Protein AF-A0A2V2PWG3-F1 (afdb_monomer_lite)

Secondary structure (DSSP, 8-state):
-----------HHHHTTS-HHHHHHHHHTT--TT-B-TT--BHHHHHHHTT-HHHHHHHHHTT--TTPPP-

Foldseek 3Di:
DDDDDPDVQQDCQVLLVPALVSNVSNVVSPNQLQDADPQQAGSLNSCVVVVNVSSNVSSVVSPHDPPDDGD

Structure (mmCIF, N/CA/C/O backbone):
data_AF-A0A2V2PWG3-F1
#
_entry.id   AF-A0A2V2PWG3-F1
#
loop_
_atom_site.group_PDB
_atom_site.id
_atom_site.type_symbol
_atom_site.label_atom_id
_atom_site.label_alt_id
_atom_site.label_comp_id
_atom_site.label_asym_id
_atom_site.label_entity_id
_atom_site.label_seq_id
_atom_site.pdbx_PDB_ins_code
_atom_site.Cartn_x
_atom_site.Cartn_y
_atom_site.Cartn_z
_atom_site.occupancy
_atom_site.B_iso_or_equiv
_atom_site.auth_seq_id
_atom_site.auth_comp_id
_atom_site.auth_asym_id
_atom_site.auth_atom_id
_atom_site.pdbx_PDB_model_num
ATOM 1 N N . MET A 1 1 ? 6.763 25.986 6.439 1.00 42.94 1 MET A N 1
ATOM 2 C CA . MET A 1 1 ? 5.392 26.115 6.981 1.00 42.94 1 MET A CA 1
ATOM 3 C C . MET A 1 1 ? 4.423 25.520 5.970 1.00 42.94 1 MET A C 1
ATOM 5 O O . MET A 1 1 ? 3.920 26.244 5.128 1.00 42.94 1 MET A O 1
ATOM 9 N N . THR A 1 2 ? 4.213 24.211 6.061 1.00 36.88 2 THR A N 1
ATOM 10 C CA . THR A 1 2 ? 3.140 23.406 5.445 1.00 36.88 2 THR A CA 1
ATOM 11 C C . THR A 1 2 ? 3.079 22.174 6.357 1.00 36.88 2 THR A C 1
ATOM 13 O O . THR A 1 2 ? 3.951 21.327 6.286 1.00 36.88 2 THR A O 1
ATOM 16 N N . ASN A 1 3 ? 2.440 22.229 7.524 1.00 43.56 3 ASN A N 1
ATOM 17 C CA . ASN A 1 3 ? 1.003 22.091 7.749 1.00 43.56 3 ASN A CA 1
ATOM 18 C C . ASN A 1 3 ? 0.372 20.959 6.926 1.00 43.56 3 ASN A C 1
ATOM 20 O O . ASN A 1 3 ? -0.481 21.221 6.087 1.00 43.56 3 ASN A O 1
ATOM 24 N N . GLU A 1 4 ? 0.771 19.721 7.212 1.00 48.28 4 GLU A N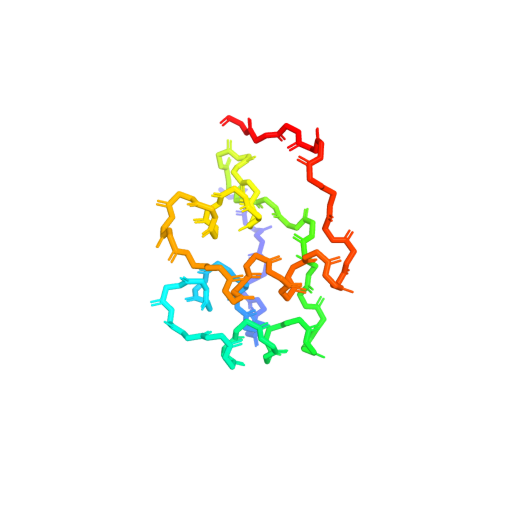 1
ATOM 25 C CA . GLU A 1 4 ? -0.152 18.592 7.128 1.00 48.28 4 GLU A CA 1
ATOM 26 C C . GLU A 1 4 ? -0.362 18.015 8.531 1.00 48.28 4 GLU A C 1
ATOM 28 O O . GLU A 1 4 ? 0.572 17.988 9.340 1.00 48.28 4 GLU A O 1
ATOM 33 N N . PRO A 1 5 ? -1.609 17.671 8.883 1.00 41.75 5 PRO A N 1
ATOM 34 C CA . PRO A 1 5 ? -1.932 17.192 10.209 1.00 41.75 5 PRO A CA 1
ATOM 35 C C . PRO A 1 5 ? -1.230 15.851 10.404 1.00 41.75 5 PRO A C 1
ATOM 37 O O . PRO A 1 5 ? -1.456 14.921 9.636 1.00 41.75 5 PRO A O 1
ATOM 40 N N . ILE A 1 6 ? -0.426 15.748 11.462 1.00 45.34 6 ILE A N 1
ATOM 41 C CA . ILE A 1 6 ? -0.124 14.473 12.117 1.00 45.34 6 ILE A CA 1
ATOM 42 C C . ILE A 1 6 ? -1.473 13.939 12.591 1.00 45.34 6 ILE A C 1
ATOM 44 O O . ILE A 1 6 ? -1.950 14.235 13.684 1.00 45.34 6 ILE A O 1
ATOM 48 N N . ARG A 1 7 ? 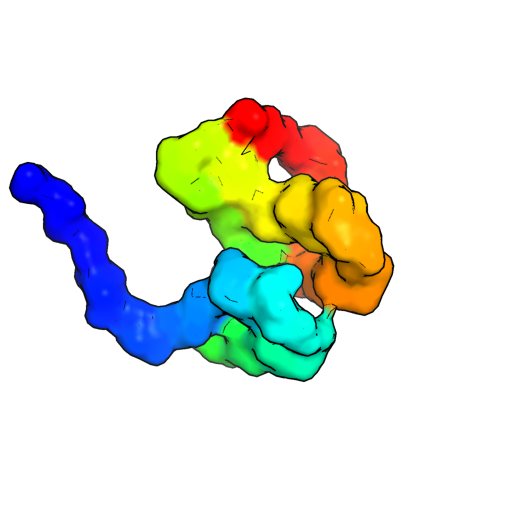-2.186 13.282 11.687 1.00 46.78 7 ARG A N 1
ATOM 49 C CA . ARG A 1 7 ? -3.295 12.434 12.051 1.00 46.78 7 ARG A CA 1
ATOM 50 C C . ARG A 1 7 ? -2.609 11.163 12.512 1.00 46.78 7 ARG A C 1
ATOM 52 O O . ARG A 1 7 ? -1.820 10.602 11.760 1.00 46.78 7 ARG A O 1
ATOM 59 N N . ASP A 1 8 ? -2.879 10.738 13.738 1.00 46.59 8 ASP A N 1
ATOM 60 C CA . ASP A 1 8 ? -2.560 9.399 14.258 1.00 46.59 8 ASP A CA 1
ATOM 61 C C . ASP A 1 8 ? -3.316 8.298 13.466 1.00 46.59 8 ASP A C 1
ATOM 63 O O . ASP A 1 8 ? -3.895 7.365 14.019 1.00 46.59 8 ASP A O 1
ATOM 67 N N . GLU A 1 9 ? -3.401 8.438 12.146 1.00 53.59 9 GLU A N 1
ATOM 68 C CA . GLU A 1 9 ? -3.903 7.441 11.226 1.00 53.59 9 GLU A CA 1
ATOM 69 C C . GLU A 1 9 ? -2.695 6.564 10.886 1.00 53.59 9 GLU A C 1
ATOM 71 O O . GLU A 1 9 ? -1.670 7.094 10.454 1.00 53.59 9 GLU A O 1
ATOM 76 N N . PRO A 1 10 ? -2.760 5.243 11.125 1.00 61.75 10 PRO A N 1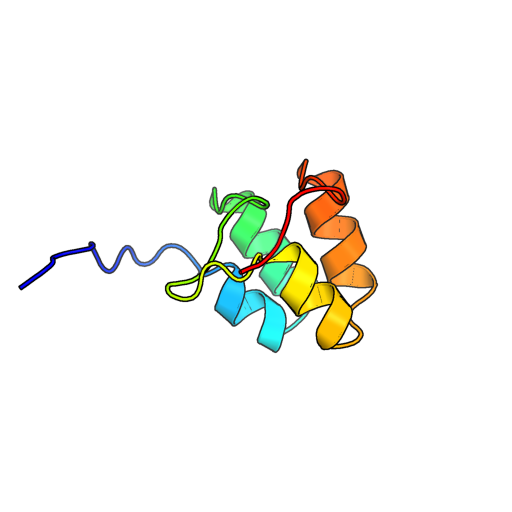
ATOM 77 C CA . PRO A 1 10 ? -1.629 4.358 10.879 1.00 61.75 10 PRO A CA 1
ATOM 78 C C . PRO A 1 10 ? -1.146 4.531 9.436 1.00 61.75 10 PRO A C 1
ATOM 80 O O . PRO A 1 10 ? -1.889 4.268 8.485 1.00 61.75 10 PRO A O 1
ATOM 83 N N . SER A 1 11 ? 0.088 5.018 9.292 1.00 82.31 11 SER A N 1
ATOM 84 C CA . SER A 1 11 ? 0.702 5.293 8.000 1.00 82.31 11 SER A CA 1
ATOM 85 C C . SER A 1 11 ? 0.814 3.993 7.215 1.00 82.31 11 SER A C 1
ATOM 87 O O . SER A 1 11 ? 1.422 3.021 7.668 1.00 82.31 11 SER A O 1
ATOM 89 N N . LEU A 1 12 ? 0.234 3.972 6.014 1.00 86.06 12 LEU A N 1
ATOM 90 C CA . LEU A 1 12 ? 0.362 2.829 5.111 1.00 86.06 12 LEU A CA 1
ATOM 91 C C . LEU A 1 12 ? 1.832 2.547 4.773 1.00 86.06 12 LEU A C 1
ATOM 93 O O . LEU A 1 12 ? 2.193 1.395 4.567 1.00 86.06 12 LEU A O 1
ATOM 97 N N . PHE A 1 13 ? 2.671 3.584 4.750 1.00 87.69 13 PHE A N 1
ATOM 98 C CA . PHE A 1 13 ? 4.096 3.465 4.466 1.00 87.69 13 PHE A CA 1
ATOM 99 C C . PHE A 1 13 ? 4.856 2.809 5.618 1.00 87.69 13 PHE A C 1
ATOM 101 O O . PHE A 1 13 ? 5.631 1.896 5.366 1.00 87.69 13 PHE A O 1
ATOM 108 N N . ASP A 1 14 ? 4.577 3.176 6.870 1.00 88.75 14 ASP A N 1
ATOM 109 C CA . ASP A 1 14 ? 5.203 2.523 8.032 1.00 88.75 14 ASP A CA 1
ATOM 110 C C . ASP A 1 14 ? 4.806 1.043 8.101 1.00 88.75 14 ASP A C 1
ATOM 112 O O . ASP A 1 14 ? 5.649 0.164 8.279 1.00 88.75 14 ASP A O 1
ATOM 116 N N . ALA A 1 15 ? 3.534 0.750 7.817 1.00 91.12 15 ALA A N 1
ATOM 117 C CA . ALA A 1 15 ? 3.026 -0.612 7.739 1.00 91.12 15 ALA A CA 1
ATOM 118 C C . ALA A 1 15 ? 3.746 -1.475 6.681 1.00 91.12 15 ALA A C 1
ATOM 120 O O . ALA A 1 15 ? 3.901 -2.682 6.878 1.00 91.12 15 ALA A O 1
ATOM 121 N N . LEU A 1 16 ? 4.231 -0.878 5.584 1.00 90.44 16 LEU A N 1
ATOM 122 C CA . LEU A 1 16 ? 5.032 -1.577 4.570 1.00 90.44 16 LEU A CA 1
ATOM 123 C C . LEU A 1 16 ? 6.432 -1.965 5.056 1.00 90.44 16 LEU A C 1
ATOM 125 O O . LEU A 1 16 ? 7.056 -2.829 4.440 1.00 90.44 16 LEU A O 1
ATOM 129 N N . TYR A 1 17 ? 6.924 -1.395 6.155 1.00 88.38 17 TYR A N 1
ATOM 130 C CA . TYR A 1 17 ? 8.175 -1.812 6.797 1.00 88.38 17 TYR A CA 1
ATOM 131 C C . TYR A 1 17 ? 7.960 -2.830 7.924 1.00 88.38 17 TYR A C 1
ATOM 133 O O . TYR A 1 17 ? 8.910 -3.491 8.337 1.00 88.38 17 TYR A O 1
ATOM 141 N N . GLU A 1 18 ? 6.718 -3.018 8.373 1.00 89.69 18 GLU A N 1
ATOM 142 C CA . GLU A 1 18 ? 6.341 -3.977 9.413 1.00 89.69 18 GLU A CA 1
ATOM 143 C C . GLU A 1 18 ? 5.946 -5.340 8.810 1.00 89.69 18 GLU A C 1
ATOM 145 O O . GLU A 1 18 ? 6.781 -6.075 8.281 1.00 89.69 18 GLU A O 1
ATOM 150 N N . ASP A 1 19 ? 4.662 -5.691 8.828 1.00 91.88 19 ASP A N 1
ATOM 151 C CA . ASP A 1 19 ? 4.094 -6.975 8.422 1.00 91.88 19 ASP A CA 1
ATOM 152 C C . ASP A 1 19 ? 2.810 -6.767 7.591 1.00 91.88 19 ASP A C 1
ATOM 154 O O . ASP A 1 19 ? 2.278 -5.662 7.475 1.00 91.88 19 ASP A O 1
ATOM 158 N N . ASP A 1 20 ? 2.314 -7.832 6.964 1.00 93.12 20 ASP A N 1
ATOM 159 C CA . ASP A 1 20 ? 1.093 -7.752 6.156 1.00 93.12 20 ASP A CA 1
ATOM 160 C C . ASP A 1 20 ? -0.14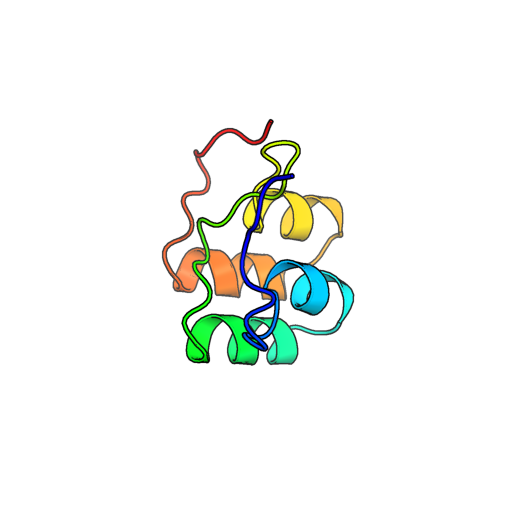8 -7.407 7.005 1.00 93.12 20 ASP A C 1
ATOM 162 O O . ASP A 1 20 ? -1.071 -6.755 6.512 1.00 93.12 20 ASP A O 1
ATOM 166 N N . ASP A 1 21 ? -0.171 -7.769 8.292 1.00 93.75 21 ASP A N 1
ATOM 167 C CA . ASP A 1 21 ? -1.271 -7.413 9.191 1.00 93.75 21 ASP A CA 1
ATOM 168 C C . ASP A 1 21 ? -1.284 -5.907 9.482 1.00 93.75 21 ASP A C 1
ATOM 170 O O . ASP A 1 21 ? -2.361 -5.318 9.603 1.00 93.75 21 ASP A O 1
ATOM 174 N N . ALA A 1 22 ? -0.122 -5.255 9.560 1.00 92.00 22 ALA A N 1
ATOM 175 C CA . ALA A 1 22 ? 0.002 -3.806 9.668 1.00 92.00 22 ALA A CA 1
ATOM 176 C C . ALA A 1 22 ? -0.604 -3.123 8.441 1.00 92.00 22 ALA A C 1
ATOM 178 O O . ALA A 1 22 ? -1.392 -2.186 8.589 1.00 92.00 22 ALA A O 1
ATOM 179 N N . VAL A 1 23 ? -0.333 -3.648 7.240 1.00 92.38 23 VAL A N 1
ATOM 180 C CA . VAL A 1 23 ? -0.918 -3.141 5.988 1.00 92.38 23 VAL A CA 1
ATOM 181 C C . VAL A 1 23 ? -2.440 -3.293 6.016 1.00 92.38 23 VAL A C 1
ATOM 183 O O . VAL A 1 23 ? -3.165 -2.344 5.717 1.00 92.38 23 VAL A O 1
ATOM 186 N N . VAL A 1 24 ? -2.958 -4.443 6.465 1.00 93.19 24 VAL A N 1
ATOM 187 C CA . VAL A 1 24 ? -4.407 -4.645 6.650 1.00 93.19 24 VAL A CA 1
ATOM 188 C C . VAL A 1 24 ? -4.992 -3.649 7.651 1.00 93.19 24 VAL A C 1
ATOM 190 O O . VAL A 1 24 ? -6.067 -3.097 7.400 1.00 93.19 24 VAL A O 1
ATOM 193 N N . ARG A 1 25 ? -4.325 -3.412 8.788 1.00 92.19 25 ARG A N 1
ATOM 194 C CA . ARG A 1 25 ? -4.774 -2.445 9.803 1.00 92.19 25 ARG A CA 1
ATOM 195 C C . ARG A 1 25 ? -4.830 -1.032 9.227 1.00 92.19 25 ARG A C 1
ATOM 197 O O . ARG A 1 25 ? -5.844 -0.366 9.421 1.00 92.19 25 ARG A O 1
ATOM 204 N N . ALA A 1 26 ? -3.807 -0.613 8.483 1.00 91.31 26 ALA A N 1
ATOM 205 C CA . ALA A 1 26 ? -3.755 0.702 7.851 1.00 91.31 26 ALA A CA 1
ATOM 206 C C . ALA A 1 26 ? -4.886 0.885 6.828 1.00 91.31 26 ALA A C 1
ATOM 208 O O . ALA A 1 26 ? -5.656 1.843 6.907 1.00 91.31 26 ALA A O 1
ATOM 209 N N . LEU A 1 27 ? -5.070 -0.085 5.928 1.00 90.62 27 LEU A N 1
ATOM 210 C CA . LEU A 1 27 ? -6.147 -0.058 4.934 1.00 90.62 27 LEU A CA 1
ATOM 211 C C . LEU A 1 27 ? -7.536 -0.031 5.594 1.00 90.62 27 LEU A C 1
ATOM 213 O O . LEU A 1 27 ? -8.413 0.724 5.177 1.00 90.62 27 LEU A O 1
ATOM 217 N N . ARG A 1 28 ? -7.741 -0.801 6.672 1.00 89.38 28 ARG A N 1
ATOM 218 C CA . ARG A 1 28 ? -8.998 -0.796 7.445 1.00 89.38 28 ARG A CA 1
ATOM 219 C C . ARG A 1 28 ? -9.230 0.496 8.221 1.00 89.38 28 ARG A C 1
ATOM 221 O O . ARG A 1 28 ? -10.383 0.864 8.426 1.00 89.38 28 ARG A O 1
ATOM 228 N N . ALA A 1 29 ? -8.166 1.172 8.643 1.00 89.44 29 ALA A N 1
ATOM 229 C CA . ALA A 1 29 ? -8.241 2.478 9.288 1.00 89.44 29 ALA A CA 1
ATOM 230 C C . ALA A 1 29 ? -8.577 3.613 8.301 1.00 89.44 29 ALA A C 1
ATOM 232 O O . ALA A 1 29 ? -8.810 4.739 8.729 1.00 89.44 29 ALA A O 1
ATOM 233 N N . GLY A 1 30 ? -8.649 3.320 6.996 1.00 87.25 30 GLY A N 1
ATOM 234 C CA . GLY A 1 30 ? -8.998 4.284 5.954 1.00 87.25 30 GLY A CA 1
ATOM 235 C C . GLY A 1 30 ? -7.801 4.818 5.172 1.00 87.25 30 GLY A C 1
ATOM 236 O O . GLY A 1 30 ? -7.975 5.738 4.368 1.00 87.25 30 GLY A O 1
ATOM 237 N N . ALA A 1 31 ? -6.605 4.250 5.363 1.00 89.19 31 ALA A N 1
ATOM 238 C CA . ALA A 1 31 ? -5.474 4.573 4.508 1.00 89.19 31 ALA A CA 1
ATOM 239 C C . ALA A 1 31 ? -5.787 4.182 3.057 1.00 89.19 31 ALA A C 1
ATOM 241 O O . ALA A 1 31 ? -6.337 3.113 2.779 1.00 89.19 31 ALA A O 1
ATOM 242 N N . ARG A 1 32 ? -5.445 5.062 2.114 1.00 89.44 32 ARG A N 1
ATOM 243 C CA . ARG A 1 32 ? -5.670 4.810 0.690 1.00 89.44 32 ARG A CA 1
ATOM 244 C C . ARG A 1 32 ? -4.536 3.953 0.142 1.00 89.44 32 ARG A C 1
ATOM 246 O O . ARG A 1 32 ? -3.380 4.338 0.245 1.00 89.44 32 ARG A O 1
ATOM 253 N N . ALA A 1 33 ? -4.874 2.836 -0.499 1.00 89.44 33 ALA A N 1
ATOM 254 C CA . ALA A 1 33 ? -3.894 1.999 -1.201 1.00 89.44 33 ALA A CA 1
ATOM 255 C C . ALA A 1 33 ? -3.161 2.765 -2.324 1.00 89.44 33 ALA A C 1
ATOM 257 O O . ALA A 1 33 ? -2.018 2.468 -2.645 1.00 89.44 33 ALA A O 1
ATOM 258 N N . GLU A 1 34 ? -3.822 3.799 -2.848 1.00 89.19 34 GLU A N 1
ATOM 259 C CA . GLU A 1 34 ? -3.353 4.730 -3.879 1.00 89.19 34 GLU A CA 1
ATOM 260 C C . GLU A 1 34 ? -2.524 5.913 -3.344 1.00 89.19 34 GLU A C 1
ATOM 262 O O . GLU A 1 34 ? -2.288 6.885 -4.072 1.00 89.19 34 GLU A O 1
ATOM 267 N N . SER A 1 35 ? -2.137 5.889 -2.066 1.00 86.81 35 SER A N 1
ATOM 268 C CA . SER A 1 35 ? -1.279 6.921 -1.483 1.00 86.81 35 SER A CA 1
ATOM 269 C C . SER A 1 35 ? 0.126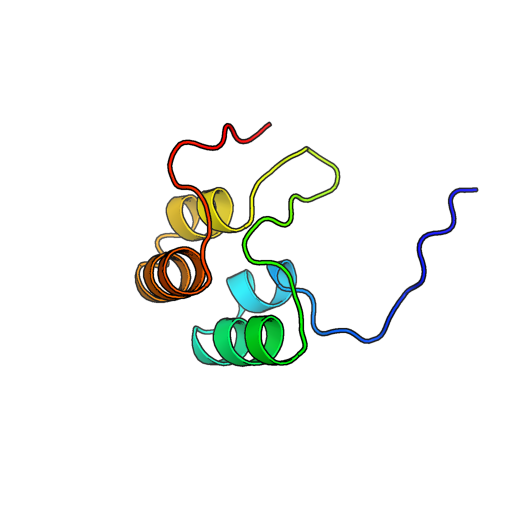 6.885 -2.088 1.00 86.81 35 SER A C 1
ATOM 271 O O . SER A 1 35 ? 0.686 5.817 -2.351 1.00 86.81 35 SER A O 1
ATOM 273 N N . SER A 1 36 ? 0.697 8.074 -2.260 1.00 86.94 36 SER A N 1
ATOM 274 C CA . SER A 1 36 ? 2.101 8.291 -2.604 1.00 86.94 36 SER A CA 1
ATOM 275 C C . SER A 1 36 ? 2.796 9.083 -1.496 1.00 86.94 36 SER A C 1
ATOM 277 O O . SER A 1 36 ? 2.129 9.850 -0.799 1.00 86.94 36 SER A O 1
ATOM 279 N N . ASP A 1 37 ? 4.102 8.891 -1.329 1.00 83.81 37 ASP A N 1
ATOM 280 C CA . ASP A 1 37 ? 4.917 9.700 -0.418 1.00 83.81 37 ASP A CA 1
ATOM 281 C C . ASP A 1 37 ? 5.258 11.081 -1.020 1.00 83.81 37 ASP A C 1
ATOM 283 O O . ASP A 1 37 ? 4.756 11.458 -2.086 1.00 83.81 37 ASP A O 1
ATOM 287 N N . GLU A 1 38 ? 6.097 11.853 -0.321 1.00 83.00 38 GLU A N 1
ATOM 288 C CA . GLU A 1 38 ? 6.532 13.194 -0.741 1.00 83.00 38 GLU A CA 1
ATOM 289 C C . GLU A 1 38 ? 7.337 13.194 -2.054 1.00 83.00 38 GLU A C 1
ATOM 291 O O . GLU A 1 38 ? 7.371 14.211 -2.749 1.00 83.00 38 GLU A O 1
ATOM 296 N N . GLU A 1 39 ? 7.953 12.065 -2.417 1.00 82.75 39 GLU A N 1
ATOM 297 C CA . GLU A 1 39 ? 8.709 11.888 -3.663 1.00 82.75 39 GLU A CA 1
ATOM 298 C C . GLU A 1 39 ? 7.813 11.402 -4.818 1.00 82.75 39 GLU A C 1
ATOM 300 O O . GLU A 1 39 ? 8.246 11.342 -5.967 1.00 82.75 39 GLU A O 1
ATOM 305 N N . GLY A 1 40 ? 6.534 11.114 -4.546 1.00 87.19 40 GLY A N 1
ATOM 306 C CA . GLY A 1 40 ? 5.601 10.547 -5.520 1.00 87.19 40 GLY A CA 1
ATOM 307 C C . GLY A 1 40 ? 5.676 9.023 -5.609 1.00 87.19 40 GLY A C 1
ATOM 308 O O . GLY A 1 40 ? 5.081 8.430 -6.514 1.00 87.19 40 GLY A O 1
ATOM 309 N N . THR A 1 41 ? 6.361 8.373 -4.668 1.00 89.38 41 THR A N 1
ATOM 310 C CA . THR A 1 41 ? 6.492 6.923 -4.626 1.00 89.38 41 THR A CA 1
ATOM 311 C C . THR A 1 41 ? 5.197 6.285 -4.153 1.00 89.38 41 THR A C 1
ATOM 313 O O . THR A 1 41 ? 4.711 6.589 -3.063 1.00 89.38 41 THR A O 1
ATOM 316 N N . THR A 1 42 ? 4.612 5.384 -4.944 1.00 92.62 42 THR A N 1
ATOM 317 C CA . THR A 1 42 ? 3.358 4.721 -4.555 1.00 92.62 42 THR A CA 1
ATOM 318 C C . THR A 1 42 ? 3.596 3.622 -3.519 1.00 92.62 42 THR A C 1
ATOM 320 O O . THR A 1 42 ? 4.621 2.935 -3.528 1.00 92.62 42 THR A O 1
ATOM 323 N N . ALA A 1 43 ? 2.607 3.389 -2.652 1.00 91.94 43 ALA A N 1
ATOM 324 C CA . ALA A 1 43 ? 2.643 2.272 -1.705 1.00 91.94 43 ALA A CA 1
ATOM 325 C C . ALA A 1 43 ? 2.844 0.915 -2.414 1.00 91.94 43 ALA A C 1
ATOM 327 O O . ALA A 1 43 ? 3.561 0.043 -1.921 1.00 91.94 43 ALA A O 1
ATOM 328 N N . LEU A 1 44 ? 2.245 0.747 -3.600 1.00 93.12 44 LEU A N 1
ATOM 329 C CA . LEU A 1 44 ? 2.378 -0.466 -4.405 1.00 93.12 44 LEU A CA 1
ATOM 330 C C . LEU A 1 44 ? 3.800 -0.654 -4.945 1.00 93.12 44 LEU A C 1
ATOM 332 O O . LEU A 1 44 ? 4.318 -1.771 -4.913 1.00 93.12 44 LEU A O 1
ATOM 336 N N . TYR A 1 45 ? 4.447 0.428 -5.383 1.00 93.12 45 TYR A N 1
ATOM 337 C CA . TYR A 1 45 ? 5.841 0.390 -5.813 1.00 93.12 45 TYR A CA 1
ATOM 338 C C . TYR A 1 45 ? 6.772 -0.010 -4.664 1.00 93.12 45 TYR A C 1
ATOM 340 O O . TYR A 1 45 ? 7.576 -0.927 -4.825 1.00 93.12 45 TYR A O 1
ATOM 348 N N . LEU A 1 46 ? 6.625 0.599 -3.482 1.00 91.69 46 LEU A N 1
ATOM 349 C CA . LEU A 1 46 ? 7.436 0.235 -2.314 1.00 91.69 46 LEU A CA 1
ATOM 350 C C . LEU A 1 46 ? 7.248 -1.232 -1.924 1.00 91.69 46 LEU A C 1
ATOM 352 O O . LEU A 1 46 ? 8.230 -1.944 -1.720 1.00 91.69 46 LEU A O 1
ATOM 356 N N . ALA A 1 47 ? 6.005 -1.716 -1.884 1.00 93.31 47 ALA A N 1
ATOM 357 C CA . ALA A 1 47 ? 5.726 -3.122 -1.603 1.00 93.31 47 ALA A CA 1
ATOM 358 C C . ALA A 1 47 ? 6.436 -4.068 -2.593 1.00 93.31 47 ALA A C 1
ATOM 360 O O . ALA A 1 47 ? 6.928 -5.125 -2.192 1.00 93.31 47 ALA A O 1
ATOM 361 N N . ALA A 1 48 ? 6.516 -3.683 -3.871 1.00 93.00 48 ALA A N 1
ATOM 362 C CA . ALA A 1 48 ? 7.205 -4.454 -4.900 1.00 93.00 48 ALA A CA 1
ATOM 363 C C . ALA A 1 48 ? 8.736 -4.415 -4.742 1.00 93.00 48 ALA A C 1
ATOM 365 O O . ALA A 1 48 ? 9.380 -5.461 -4.801 1.00 93.00 48 ALA A O 1
ATOM 366 N N . VAL A 1 49 ? 9.322 -3.237 -4.499 1.00 92.69 49 VAL A N 1
ATOM 367 C CA . VAL A 1 49 ? 10.779 -3.066 -4.332 1.00 92.69 49 VAL A CA 1
ATOM 368 C C . VAL A 1 49 ? 11.299 -3.767 -3.076 1.00 92.69 49 VAL A C 1
ATOM 370 O O . VAL A 1 49 ? 12.411 -4.294 -3.080 1.00 92.69 49 VAL A O 1
ATOM 373 N N . HIS A 1 50 ? 10.492 -3.822 -2.018 1.00 91.12 50 HIS A N 1
ATOM 374 C CA . HIS A 1 50 ? 10.842 -4.488 -0.764 1.00 91.12 50 HIS A CA 1
ATOM 375 C C . HIS A 1 50 ? 10.557 -6.002 -0.747 1.00 91.12 50 HIS A C 1
ATOM 377 O O . HIS A 1 50 ? 10.657 -6.611 0.315 1.00 91.12 50 HIS A O 1
ATOM 383 N N . ASP A 1 51 ? 10.212 -6.615 -1.889 1.00 93.94 51 ASP A N 1
ATOM 384 C CA . ASP A 1 51 ? 9.878 -8.045 -2.012 1.00 93.94 51 ASP A CA 1
ATOM 385 C C . ASP A 1 51 ? 8.784 -8.493 -1.022 1.00 93.94 51 ASP A C 1
ATOM 387 O O . ASP A 1 51 ? 8.899 -9.496 -0.315 1.00 93.94 51 ASP A O 1
ATOM 391 N N . ARG A 1 52 ? 7.694 -7.713 -0.945 1.00 94.50 52 ARG A N 1
ATOM 392 C CA . ARG A 1 52 ? 6.553 -7.966 -0.050 1.00 94.50 52 ARG A CA 1
ATOM 393 C C . ARG A 1 52 ? 5.319 -8.429 -0.827 1.00 94.50 52 ARG A C 1
ATOM 395 O O . ARG A 1 52 ? 4.354 -7.673 -0.973 1.00 94.50 52 ARG A O 1
ATOM 402 N N . PRO A 1 53 ? 5.279 -9.683 -1.311 1.00 94.50 53 PRO A N 1
ATOM 403 C CA . PRO A 1 53 ? 4.178 -10.166 -2.143 1.00 94.50 53 PRO A CA 1
ATOM 404 C C . PRO A 1 53 ? 2.821 -10.158 -1.424 1.00 94.50 53 PRO A C 1
ATOM 406 O O . PRO A 1 53 ? 1.785 -10.020 -2.076 1.00 94.50 53 PRO A O 1
ATOM 409 N N . GLY A 1 54 ? 2.802 -10.295 -0.094 1.00 95.00 54 GLY A N 1
ATOM 410 C CA . GLY A 1 54 ? 1.582 -10.182 0.704 1.00 95.00 54 GLY A CA 1
ATOM 411 C C . GLY A 1 54 ? 1.017 -8.763 0.691 1.00 95.00 54 GLY A C 1
ATOM 412 O O . GLY A 1 54 ? -0.119 -8.566 0.260 1.00 95.00 54 GLY A O 1
ATOM 413 N N . ALA A 1 55 ? 1.835 -7.767 1.033 1.00 94.88 55 ALA A N 1
ATOM 414 C CA . ALA A 1 55 ? 1.483 -6.354 0.909 1.00 94.88 55 ALA A CA 1
ATOM 415 C C . ALA A 1 55 ? 1.030 -5.968 -0.512 1.00 94.88 55 ALA A C 1
ATOM 417 O O . ALA A 1 55 ? -0.003 -5.319 -0.657 1.00 94.88 55 ALA A O 1
ATOM 418 N N . VAL A 1 56 ? 1.718 -6.434 -1.565 1.00 95.31 56 VAL A N 1
ATOM 419 C CA . VAL A 1 56 ? 1.299 -6.208 -2.964 1.00 95.31 56 VAL A CA 1
ATOM 420 C C . VAL A 1 56 ? -0.124 -6.718 -3.199 1.00 95.31 56 VAL A C 1
ATOM 422 O O . VAL A 1 56 ? -0.973 -5.994 -3.716 1.00 95.31 56 VAL A O 1
ATOM 425 N N . ARG A 1 57 ? -0.426 -7.951 -2.777 1.00 95.56 57 ARG A N 1
ATOM 426 C CA . ARG A 1 57 ? -1.775 -8.523 -2.915 1.00 95.56 57 ARG A CA 1
ATOM 427 C C . ARG A 1 57 ? -2.823 -7.729 -2.144 1.00 95.56 57 ARG A C 1
ATOM 429 O O . ARG A 1 57 ? -3.928 -7.557 -2.651 1.00 95.56 57 ARG A O 1
ATOM 436 N N . LEU A 1 58 ? -2.492 -7.262 -0.943 1.00 95.06 58 LEU A N 1
ATOM 437 C CA . LEU A 1 58 ? -3.398 -6.470 -0.112 1.00 95.06 58 LEU A CA 1
ATOM 438 C C . LEU A 1 58 ? -3.708 -5.112 -0.740 1.00 95.06 58 LEU A C 1
ATOM 440 O O . LEU A 1 58 ? -4.872 -4.721 -0.787 1.00 95.06 58 LEU A O 1
ATOM 444 N N . LEU A 1 59 ? -2.692 -4.426 -1.261 1.00 94.12 59 LEU A N 1
ATOM 445 C CA . LEU A 1 59 ? -2.848 -3.140 -1.934 1.00 94.12 59 LEU A CA 1
ATOM 446 C C . LEU A 1 59 ? -3.693 -3.277 -3.204 1.00 94.12 59 LEU A C 1
ATOM 448 O O . LEU A 1 59 ? -4.653 -2.530 -3.378 1.00 94.12 59 LEU A O 1
ATOM 452 N N . LEU A 1 60 ? -3.418 -4.284 -4.038 1.00 94.44 60 LEU A N 1
ATOM 453 C CA . LEU A 1 60 ? -4.223 -4.573 -5.232 1.00 94.44 60 LEU A CA 1
ATOM 454 C C . LEU A 1 60 ? -5.674 -4.921 -4.873 1.00 94.44 60 LEU A C 1
ATOM 456 O O . LEU A 1 60 ? -6.609 -4.429 -5.500 1.00 94.44 60 LEU A O 1
ATOM 460 N N . ALA A 1 61 ? -5.887 -5.731 -3.831 1.00 94.31 61 ALA A N 1
ATOM 461 C CA . ALA A 1 61 ? -7.228 -6.061 -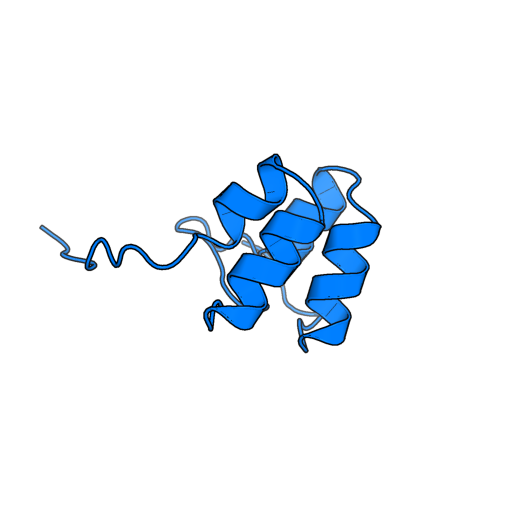3.349 1.00 94.31 61 ALA A CA 1
ATOM 462 C C . ALA A 1 61 ? -7.974 -4.838 -2.788 1.00 94.31 61 ALA A C 1
ATOM 464 O O . ALA A 1 61 ? -9.201 -4.781 -2.859 1.00 94.31 61 ALA A O 1
ATOM 465 N N . ALA A 1 62 ? -7.243 -3.858 -2.257 1.00 92.31 62 ALA A N 1
ATOM 466 C CA . ALA A 1 62 ? -7.776 -2.576 -1.811 1.00 92.31 62 ALA A CA 1
ATOM 467 C C . ALA A 1 62 ? -7.988 -1.563 -2.954 1.00 92.31 62 ALA A C 1
ATOM 469 O O . ALA A 1 62 ? -8.432 -0.445 -2.694 1.00 92.31 62 ALA A O 1
ATOM 470 N N . GLY A 1 63 ? -7.722 -1.956 -4.205 1.00 92.44 63 GLY A N 1
ATOM 471 C CA . GLY A 1 63 ? -7.951 -1.138 -5.393 1.00 92.44 63 GLY A CA 1
ATOM 472 C C . GLY A 1 63 ? -6.762 -0.279 -5.811 1.00 92.44 63 GLY A C 1
ATOM 473 O O . GLY A 1 63 ? -6.978 0.712 -6.503 1.00 92.44 63 GLY A O 1
ATOM 474 N N . ALA A 1 64 ? -5.540 -0.629 -5.393 1.00 93.06 64 ALA A N 1
ATOM 475 C CA . ALA A 1 64 ? -4.348 0.000 -5.945 1.00 93.06 64 ALA A CA 1
ATOM 476 C C . ALA A 1 64 ? -4.217 -0.298 -7.447 1.00 93.06 64 ALA A C 1
ATOM 478 O O . ALA A 1 64 ? -4.431 -1.437 -7.874 1.00 93.06 64 ALA A O 1
ATOM 479 N N . ASP A 1 65 ? -3.847 0.709 -8.228 1.00 92.94 65 ASP A N 1
ATOM 480 C CA . ASP A 1 65 ? -3.642 0.620 -9.666 1.00 92.94 65 ASP A CA 1
ATOM 481 C C . ASP A 1 65 ? -2.194 0.181 -9.967 1.00 92.94 65 ASP A C 1
ATOM 483 O O . ASP A 1 65 ? -1.252 0.930 -9.687 1.00 92.94 65 ASP A O 1
ATOM 487 N N . PRO A 1 66 ? -1.981 -1.024 -10.533 1.00 91.38 66 PRO A N 1
ATOM 488 C CA . PRO A 1 66 ? -0.649 -1.492 -10.911 1.00 91.38 66 PRO A CA 1
ATOM 489 C C . PRO A 1 66 ? -0.015 -0.705 -12.061 1.00 91.38 66 PRO A C 1
ATOM 491 O O . PRO A 1 66 ? 1.207 -0.741 -12.193 1.00 91.38 66 PRO A O 1
ATOM 494 N N . ASP A 1 67 ? -0.809 -0.006 -12.876 1.00 91.50 67 ASP A N 1
ATOM 495 C CA . ASP A 1 67 ? -0.317 0.779 -14.012 1.00 91.50 67 ASP A CA 1
ATOM 496 C C . ASP A 1 67 ? 0.019 2.225 -13.613 1.00 91.50 67 ASP A C 1
ATOM 498 O O . ASP A 1 67 ? 0.540 3.006 -14.420 1.00 91.50 67 ASP A O 1
ATOM 502 N N . ARG A 1 68 ? -0.249 2.605 -12.358 1.00 88.31 68 ARG A N 1
ATOM 503 C CA . ARG A 1 68 ? 0.065 3.938 -11.862 1.00 88.31 68 ARG A CA 1
ATOM 504 C C . ARG A 1 68 ? 1.574 4.137 -11.775 1.00 88.31 68 ARG A C 1
ATOM 506 O O . ARG A 1 68 ? 2.279 3.448 -11.039 1.00 88.31 68 ARG A O 1
ATOM 513 N N . ALA A 1 69 ? 2.053 5.148 -12.494 1.00 85.31 69 ALA A N 1
ATOM 514 C CA . ALA A 1 69 ? 3.447 5.555 -12.435 1.00 85.31 69 ALA A CA 1
ATOM 515 C C . ALA A 1 69 ? 3.827 6.009 -11.016 1.00 85.31 69 ALA A C 1
ATOM 517 O O . ALA A 1 69 ? 3.112 6.792 -10.384 1.00 85.31 69 ALA A O 1
ATOM 518 N N . SER A 1 70 ? 4.969 5.509 -10.556 1.00 84.38 70 SER A N 1
ATOM 519 C CA . SER A 1 70 ? 5.670 5.988 -9.369 1.00 84.38 70 SER A CA 1
ATOM 520 C C . SER A 1 70 ? 6.696 7.045 -9.791 1.00 84.38 70 SER A C 1
ATOM 522 O O . SER A 1 70 ? 7.222 6.947 -10.904 1.00 84.38 70 SER A O 1
ATOM 524 N N . GLY A 1 71 ? 6.903 8.056 -8.937 1.00 70.50 71 GLY A N 1
ATOM 525 C CA . GLY A 1 71 ? 7.817 9.190 -9.157 1.00 70.50 71 GLY A CA 1
ATOM 526 C C . GLY A 1 71 ? 9.274 8.805 -9.376 1.00 70.50 71 GLY A C 1
ATOM 527 O O . GLY A 1 71 ? 9.699 7.766 -8.823 1.00 70.50 71 GLY A O 1
#

Sequence (71 aa):
MTNEPIRDEPSLFDALYEDDDAVVRALRAGARAESSDEEGTTALYLAAVHDRPGAVRLLLAAGADPDRASG

pLDDT: mean 84.25, std 15.87, range [36.88, 95.56]

Radius of gyration: 11.65 Å; chains: 1; bounding box: 20×36×28 Å